Protein AF-A0A7X5TJ02-F1 (afdb_monomer_lite)

Sequence (64 aa):
MYVDKFTGKQYLVQNRNSGRVTQYAPNVQVYHDWSCEDGGKLCTTVFKSRKELNSWLRMMGFKN

Secondary structure (DSSP, 8-state):
-EE-TTT--EEEEEESSSEEEEEE-TT--B-TTS-BTT--EEEEEEESSHHHHHHHHHHTT---

Organism: NCBI:txid471575

Structure (mmCIF, N/CA/C/O backbone):
data_AF-A0A7X5TJ02-F1
#
_entry.id   AF-A0A7X5TJ02-F1
#
loop_
_atom_site.group_PDB
_atom_site.id
_atom_site.type_symbol
_atom_site.label_atom_id
_atom_site.label_alt_id
_atom_site.label_comp_id
_atom_site.label_asym_id
_atom_site.label_entity_id
_atom_site.label_seq_id
_atom_site.pdbx_PDB_ins_code
_atom_site.Cartn_x
_atom_site.Cartn_y
_atom_site.Cartn_z
_atom_site.occupancy
_atom_site.B_iso_or_equiv
_atom_site.auth_seq_id
_atom_site.auth_comp_id
_atom_site.auth_asym_id
_atom_site.auth_atom_id
_atom_site.pdbx_PDB_model_num
ATOM 1 N N . MET A 1 1 ? 3.512 -7.187 3.220 1.00 79.06 1 MET A N 1
ATOM 2 C CA . MET A 1 1 ? 2.633 -6.540 2.222 1.00 79.06 1 MET A CA 1
ATOM 3 C C . MET A 1 1 ? 1.199 -6.900 2.560 1.00 79.06 1 MET A C 1
ATOM 5 O O . MET A 1 1 ? 0.987 -7.960 3.133 1.00 79.06 1 MET A O 1
ATOM 9 N N . TYR A 1 2 ? 0.246 -6.029 2.264 1.00 84.25 2 TYR A N 1
ATOM 10 C CA . TYR A 1 2 ? -1.181 -6.273 2.451 1.00 84.25 2 TYR A CA 1
ATOM 11 C C . TYR A 1 2 ? -1.910 -6.086 1.131 1.00 84.25 2 TYR A C 1
ATOM 13 O O . TYR A 1 2 ? -1.550 -5.190 0.375 1.00 84.25 2 TYR A O 1
ATOM 21 N N . VAL A 1 3 ? -2.937 -6.890 0.883 1.00 84.31 3 VAL A N 1
ATOM 22 C CA . VAL A 1 3 ? -3.798 -6.760 -0.292 1.00 84.31 3 VAL A CA 1
ATOM 23 C C . VAL A 1 3 ? -5.190 -6.375 0.185 1.00 84.31 3 VAL A C 1
ATOM 25 O O . VAL A 1 3 ? -5.794 -7.078 0.996 1.00 84.31 3 VAL A O 1
ATOM 28 N N . 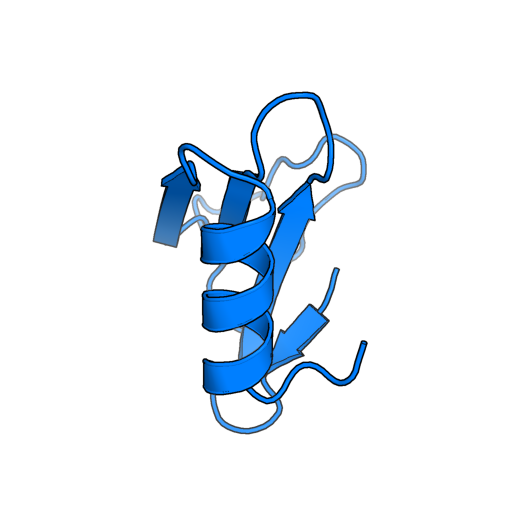ASP A 1 4 ? -5.688 -5.245 -0.301 1.00 83.62 4 ASP A N 1
ATOM 29 C CA . ASP A 1 4 ? -7.072 -4.847 -0.103 1.00 83.62 4 ASP A CA 1
ATOM 30 C C . ASP A 1 4 ? -7.970 -5.779 -0.916 1.00 83.62 4 ASP A C 1
ATOM 32 O O . ASP A 1 4 ? -7.942 -5.809 -2.142 1.00 83.62 4 ASP A O 1
ATOM 36 N N . LYS A 1 5 ? -8.783 -6.544 -0.201 1.00 81.31 5 LYS A N 1
ATOM 37 C CA . LYS A 1 5 ? -9.729 -7.526 -0.736 1.00 81.31 5 LYS A CA 1
ATOM 38 C C . LYS A 1 5 ? -10.879 -6.923 -1.552 1.00 81.31 5 LYS A C 1
ATOM 40 O O . LYS A 1 5 ? -11.490 -7.652 -2.323 1.00 81.31 5 LYS A O 1
ATOM 45 N N . PHE A 1 6 ? -11.181 -5.634 -1.401 1.00 83.69 6 PHE A N 1
ATOM 46 C CA . PHE 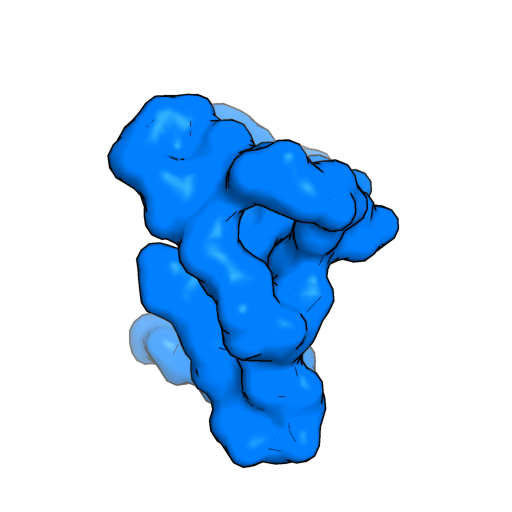A 1 6 ? -12.239 -4.962 -2.162 1.00 83.69 6 PHE A CA 1
ATOM 47 C C . PHE A 1 6 ? -11.723 -4.354 -3.464 1.00 83.69 6 PHE A C 1
ATOM 49 O O . PHE A 1 6 ? -12.418 -4.385 -4.474 1.00 83.69 6 PHE A O 1
ATOM 56 N N . THR A 1 7 ? -10.512 -3.792 -3.449 1.00 85.94 7 THR A N 1
ATOM 57 C CA . THR A 1 7 ? -9.949 -3.081 -4.611 1.00 85.94 7 THR A CA 1
ATOM 58 C C . THR A 1 7 ? -8.835 -3.843 -5.327 1.00 85.94 7 THR A C 1
ATOM 60 O O . THR A 1 7 ? -8.394 -3.421 -6.394 1.00 85.94 7 THR A O 1
ATOM 63 N N . GLY A 1 8 ? -8.328 -4.925 -4.731 1.00 85.94 8 GLY A N 1
ATOM 64 C CA . GLY A 1 8 ? -7.144 -5.664 -5.174 1.00 85.94 8 GLY A CA 1
ATOM 65 C C . GLY A 1 8 ? -5.826 -4.903 -4.987 1.00 85.94 8 GLY A C 1
ATOM 66 O O . GLY A 1 8 ? -4.763 -5.444 -5.285 1.00 85.94 8 GLY A O 1
ATOM 67 N N . LYS A 1 9 ? -5.866 -3.649 -4.516 1.00 88.81 9 LYS A N 1
ATOM 68 C CA . LYS A 1 9 ? -4.679 -2.804 -4.344 1.00 88.81 9 LYS A CA 1
ATOM 69 C C . LYS A 1 9 ? -3.748 -3.391 -3.297 1.00 88.81 9 LYS A C 1
ATOM 71 O O . LYS A 1 9 ? -4.190 -3.911 -2.274 1.00 88.81 9 LYS A O 1
ATOM 76 N N . GLN A 1 10 ? -2.451 -3.240 -3.523 1.00 89.06 10 GLN A N 1
ATOM 77 C CA . GLN A 1 10 ? -1.438 -3.756 -2.610 1.00 89.06 10 GLN A CA 1
ATOM 78 C C . GLN A 1 10 ? -0.776 -2.610 -1.854 1.00 89.06 10 GLN A C 1
ATOM 80 O O . GLN A 1 10 ? -0.467 -1.561 -2.417 1.00 89.06 10 GLN A O 1
ATOM 85 N N . TYR A 1 11 ? -0.556 -2.810 -0.562 1.00 89.25 11 TYR A N 1
ATOM 86 C CA . TYR A 1 11 ? -0.041 -1.812 0.356 1.00 89.25 11 TYR A CA 1
ATOM 87 C C . TYR A 1 11 ? 1.174 -2.331 1.092 1.00 89.25 11 TYR A C 1
ATOM 89 O O . TYR A 1 11 ? 1.204 -3.408 1.701 1.00 89.25 11 TYR A O 1
ATOM 97 N N . LEU A 1 12 ? 2.186 -1.491 1.072 1.00 88.19 12 LEU A N 1
ATOM 98 C CA . LEU A 1 12 ? 3.488 -1.793 1.584 1.00 88.19 12 LEU A CA 1
ATOM 99 C C . LEU A 1 12 ? 3.807 -0.901 2.763 1.00 88.19 12 LEU A C 1
ATOM 101 O O . LEU A 1 12 ? 4.211 0.246 2.591 1.00 88.19 12 LEU A O 1
ATOM 105 N N . VAL A 1 13 ? 3.634 -1.443 3.958 1.00 86.62 13 VAL A N 1
ATOM 106 C CA . VAL A 1 13 ? 3.866 -0.711 5.197 1.00 86.62 13 VAL A CA 1
ATOM 107 C C . VAL A 1 13 ? 5.307 -0.936 5.642 1.00 86.62 13 VAL A C 1
ATOM 109 O O . VAL A 1 13 ? 5.676 -2.032 6.059 1.00 86.62 13 VAL A O 1
ATOM 112 N N . GLN A 1 14 ? 6.128 0.104 5.552 1.00 83.50 14 GLN A N 1
ATOM 113 C CA . GLN A 1 14 ? 7.504 0.119 6.028 1.00 83.50 14 GLN A CA 1
ATOM 114 C C . GLN A 1 14 ? 7.553 0.860 7.363 1.00 83.50 14 GLN A C 1
ATOM 116 O O . GLN A 1 14 ? 7.327 2.066 7.443 1.00 83.50 14 GLN A O 1
ATOM 121 N N . ASN A 1 15 ? 7.841 0.115 8.427 1.00 70.06 15 ASN A N 1
ATOM 122 C CA . ASN A 1 15 ? 7.833 0.616 9.796 1.00 70.06 15 ASN A CA 1
ATOM 123 C C . ASN A 1 15 ? 9.248 0.948 10.311 1.00 70.06 15 ASN A C 1
ATOM 125 O O . ASN A 1 15 ? 9.681 0.413 11.328 1.00 70.06 15 ASN A O 1
ATOM 129 N N . ARG A 1 16 ? 9.999 1.776 9.574 1.00 68.69 16 ARG A N 1
ATOM 130 C CA . ARG A 1 16 ? 11.267 2.347 10.075 1.00 68.69 16 ARG A CA 1
ATOM 131 C C . ARG A 1 16 ? 10.980 3.662 10.829 1.00 68.69 16 ARG A C 1
ATOM 133 O O . ARG A 1 16 ? 9.853 3.882 11.261 1.00 68.69 16 ARG A O 1
ATOM 140 N N . ASN A 1 17 ? 11.979 4.536 10.993 1.00 60.75 17 ASN A N 1
ATOM 141 C CA . ASN A 1 17 ? 11.885 5.802 11.746 1.00 60.75 17 ASN A CA 1
ATOM 142 C C . ASN A 1 17 ? 10.744 6.739 11.300 1.00 60.75 17 ASN A C 1
ATOM 144 O O . ASN A 1 17 ? 10.302 7.581 12.075 1.00 60.75 17 ASN A O 1
ATOM 148 N N . SER A 1 18 ? 10.241 6.577 10.078 1.00 61.62 18 SER A N 1
ATOM 149 C CA . SER A 1 18 ? 9.005 7.181 9.595 1.00 61.62 18 SER A CA 1
ATOM 150 C C . SER A 1 18 ? 8.114 6.080 9.029 1.00 61.62 18 SER A C 1
ATOM 152 O O . SER A 1 18 ? 8.570 5.190 8.306 1.00 61.62 18 SER A O 1
ATOM 154 N N . GLY A 1 19 ? 6.832 6.104 9.392 1.00 83.69 19 GLY A N 1
ATOM 155 C CA . GLY A 1 19 ? 5.861 5.169 8.847 1.00 83.69 19 GLY A CA 1
ATOM 156 C C . GLY A 1 19 ? 5.664 5.482 7.373 1.00 83.69 19 GLY A C 1
ATOM 157 O O . GLY A 1 19 ? 5.013 6.467 7.054 1.00 83.69 19 GLY A O 1
ATOM 158 N N . ARG A 1 20 ? 6.244 4.704 6.463 1.00 88.06 20 ARG A N 1
ATOM 159 C CA . ARG A 1 20 ? 6.054 4.900 5.022 1.00 88.06 20 ARG A CA 1
ATOM 160 C C . ARG A 1 20 ? 5.114 3.831 4.499 1.00 88.06 20 ARG A C 1
ATOM 162 O O . ARG A 1 20 ? 5.312 2.650 4.765 1.00 88.06 20 ARG A O 1
ATOM 169 N N . VAL A 1 21 ? 4.118 4.241 3.726 1.00 89.88 21 VAL A N 1
ATOM 170 C CA . VAL A 1 21 ? 3.226 3.333 3.010 1.00 89.88 21 VAL A CA 1
ATOM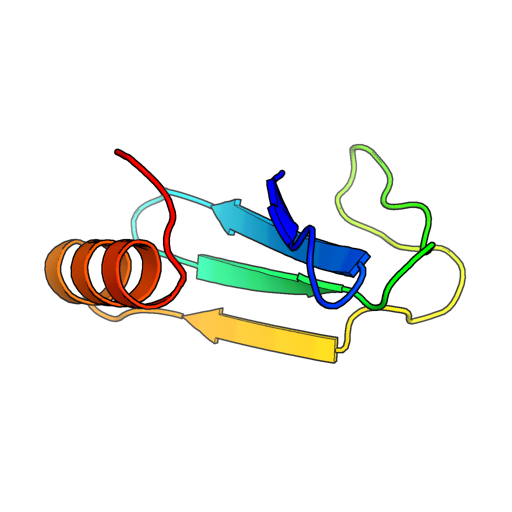 171 C C . VAL 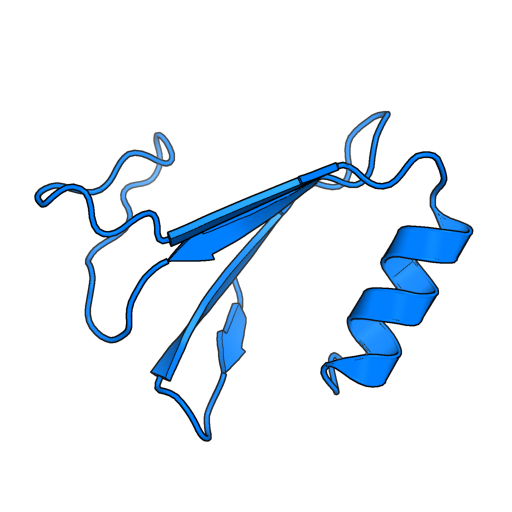A 1 21 ? 3.366 3.574 1.516 1.00 89.88 21 VAL A C 1
ATOM 173 O O . VAL A 1 21 ? 3.217 4.700 1.051 1.00 89.88 21 VAL A O 1
ATOM 176 N N . THR A 1 22 ? 3.670 2.522 0.761 1.00 90.81 22 THR A N 1
ATOM 177 C CA . THR A 1 22 ? 3.646 2.559 -0.710 1.00 90.81 22 THR A CA 1
ATOM 178 C C . THR A 1 22 ? 2.437 1.775 -1.203 1.00 90.81 22 THR A C 1
ATOM 180 O O . THR A 1 22 ? 2.200 0.664 -0.733 1.00 90.81 22 THR A O 1
ATOM 183 N N . GLN A 1 23 ? 1.664 2.355 -2.116 1.00 91.31 23 GLN A N 1
ATOM 184 C CA . GLN A 1 23 ? 0.507 1.714 -2.735 1.00 91.31 23 GLN A CA 1
ATOM 185 C C . GLN A 1 23 ? 0.862 1.270 -4.151 1.00 91.31 23 GLN A C 1
ATOM 187 O O . GLN A 1 23 ? 1.435 2.045 -4.921 1.00 91.31 23 GLN A O 1
ATOM 192 N N . TYR A 1 24 ? 0.443 0.063 -4.503 1.00 91.50 24 TYR A N 1
ATOM 193 C CA . TYR A 1 24 ? 0.572 -0.517 -5.829 1.00 91.50 24 TYR A CA 1
ATOM 194 C C . TYR A 1 24 ? -0.810 -0.847 -6.403 1.00 91.50 24 TYR A C 1
ATOM 196 O O . TYR A 1 24 ? -1.782 -1.058 -5.666 1.00 91.50 24 TYR A O 1
ATOM 204 N N . ALA A 1 25 ? -0.899 -0.849 -7.728 1.00 89.56 25 ALA A N 1
ATOM 205 C CA . ALA A 1 25 ? -2.092 -1.214 -8.468 1.00 89.56 25 ALA A CA 1
ATOM 206 C C . ALA A 1 25 ? -2.456 -2.696 -8.245 1.00 89.56 25 ALA A C 1
ATOM 208 O O . ALA A 1 25 ? -1.594 -3.509 -7.886 1.00 89.56 25 ALA A O 1
ATOM 209 N N . PRO A 1 26 ? -3.741 -3.054 -8.410 1.00 87.00 26 PRO A N 1
ATOM 210 C CA . PRO A 1 26 ? -4.163 -4.446 -8.345 1.00 87.00 26 PRO A CA 1
ATOM 211 C C . PRO A 1 26 ? -3.437 -5.303 -9.384 1.00 87.00 26 PRO A C 1
ATOM 213 O O . PRO A 1 26 ? -3.134 -4.832 -10.476 1.00 87.00 26 PRO A O 1
ATOM 216 N N . ASN A 1 27 ? -3.174 -6.563 -9.030 1.00 85.31 27 ASN A N 1
ATOM 217 C CA . ASN A 1 27 ? -2.549 -7.580 -9.890 1.00 85.31 27 ASN A CA 1
ATOM 218 C C . ASN A 1 27 ? -1.113 -7.285 -10.364 1.00 85.31 27 ASN A C 1
ATOM 220 O O . ASN A 1 27 ? -0.595 -8.002 -11.212 1.00 85.31 27 ASN A O 1
ATOM 224 N N . VAL A 1 28 ? -0.444 -6.275 -9.803 1.00 87.44 28 VAL A N 1
ATOM 225 C CA . VAL A 1 28 ? 0.970 -6.001 -10.097 1.00 87.44 28 VAL A CA 1
ATOM 226 C C . VAL A 1 28 ? 1.875 -6.937 -9.303 1.00 87.44 28 VAL A C 1
ATOM 228 O O . VAL A 1 28 ? 1.708 -7.102 -8.093 1.00 87.44 28 VAL A O 1
ATOM 231 N N . GLN A 1 29 ? 2.882 -7.504 -9.960 1.00 86.12 29 GLN A N 1
ATOM 232 C CA . GLN A 1 29 ? 3.936 -8.239 -9.277 1.00 86.12 29 GLN A CA 1
ATOM 233 C C . GLN A 1 29 ? 4.931 -7.253 -8.649 1.00 86.12 29 GLN A C 1
ATOM 235 O O . GLN A 1 29 ? 5.511 -6.403 -9.325 1.00 86.12 29 GLN A O 1
ATOM 240 N N . VAL A 1 30 ? 5.097 -7.341 -7.328 1.00 84.81 30 VAL A N 1
ATOM 241 C CA . VAL A 1 30 ? 6.069 -6.543 -6.570 1.00 84.81 30 VAL A CA 1
ATOM 242 C C . VAL A 1 30 ? 7.185 -7.473 -6.117 1.00 84.81 30 VAL A C 1
ATOM 244 O O . VAL A 1 30 ? 6.928 -8.468 -5.435 1.00 84.81 30 VAL A O 1
ATOM 247 N N . TYR A 1 31 ? 8.419 -7.158 -6.497 1.00 84.81 31 TYR A N 1
ATOM 248 C CA . TYR A 1 31 ? 9.588 -7.976 -6.191 1.00 84.81 31 TYR A CA 1
ATOM 249 C C . TYR A 1 31 ? 10.129 -7.703 -4.781 1.00 84.81 31 TYR A C 1
ATOM 251 O O . TYR A 1 31 ? 9.748 -6.748 -4.099 1.00 84.81 31 TYR A O 1
ATOM 259 N N . HIS A 1 32 ? 11.058 -8.551 -4.332 1.00 77.19 32 HIS A N 1
ATOM 260 C CA . HIS A 1 32 ? 11.690 -8.436 -3.012 1.00 77.19 32 HIS A CA 1
ATOM 261 C C . HIS A 1 32 ? 12.516 -7.156 -2.825 1.00 77.19 32 HIS A C 1
ATOM 263 O O . HIS A 1 32 ? 12.689 -6.698 -1.695 1.00 77.19 32 HIS A O 1
ATOM 269 N N . ASP A 1 33 ? 13.006 -6.569 -3.915 1.00 82.19 33 ASP A N 1
ATOM 270 C CA . ASP A 1 33 ? 13.704 -5.281 -3.934 1.00 82.19 33 ASP A CA 1
ATOM 271 C C . ASP A 1 33 ? 12.739 -4.078 -3.966 1.00 82.19 33 ASP A C 1
ATOM 273 O O . ASP A 1 33 ? 13.177 -2.930 -4.060 1.00 82.19 33 ASP A O 1
ATOM 277 N N . TRP A 1 34 ? 11.432 -4.329 -3.816 1.00 76.00 34 TRP A N 1
ATOM 278 C CA . TRP A 1 34 ? 10.354 -3.337 -3.779 1.00 76.00 34 TRP A CA 1
ATOM 279 C C . TRP A 1 34 ? 10.112 -2.613 -5.110 1.00 76.00 34 TRP A C 1
ATOM 281 O O . TRP A 1 34 ? 9.321 -1.658 -5.155 1.00 76.00 34 TRP A O 1
ATOM 291 N N . SER A 1 35 ? 10.762 -3.072 -6.182 1.00 79.19 35 SER A N 1
ATOM 292 C CA . SER A 1 35 ? 10.453 -2.675 -7.547 1.00 79.19 35 SER A CA 1
ATOM 293 C C . SER A 1 35 ? 9.189 -3.386 -8.046 1.00 79.19 35 SER A C 1
ATOM 295 O O . SER A 1 35 ? 8.713 -4.369 -7.468 1.00 79.19 35 SER A O 1
ATOM 297 N N . CYS A 1 36 ? 8.605 -2.844 -9.107 1.00 83.38 36 CYS A N 1
ATOM 298 C CA . CYS A 1 36 ? 7.502 -3.453 -9.839 1.00 83.38 36 CYS A CA 1
ATOM 299 C C . CYS A 1 36 ? 7.774 -3.272 -11.334 1.00 83.38 36 CYS A C 1
ATOM 301 O O . CYS A 1 36 ? 8.197 -2.184 -11.732 1.00 83.38 36 CYS A O 1
ATOM 303 N N . GLU A 1 37 ? 7.529 -4.318 -12.123 1.00 68.62 37 GLU A N 1
ATOM 304 C CA . GLU A 1 37 ? 7.934 -4.422 -13.536 1.00 68.62 37 GLU A CA 1
ATOM 305 C C . GLU A 1 37 ? 7.330 -3.298 -14.405 1.00 68.62 37 GLU A C 1
ATOM 307 O O . GLU A 1 37 ? 8.045 -2.661 -15.171 1.00 68.62 37 GLU A O 1
ATOM 312 N N . ASP A 1 38 ? 6.059 -2.943 -14.167 1.00 65.50 38 ASP A N 1
ATOM 313 C CA . ASP A 1 38 ? 5.277 -2.073 -15.066 1.00 65.50 38 ASP A CA 1
ATOM 314 C C . ASP A 1 38 ? 4.862 -0.716 -14.469 1.00 65.50 38 ASP A C 1
ATOM 316 O O . ASP A 1 38 ? 3.776 -0.200 -14.734 1.00 65.50 38 ASP A O 1
ATOM 320 N N . GLY A 1 39 ? 5.670 -0.116 -13.587 1.00 68.06 39 GLY A N 1
ATOM 321 C CA . GLY A 1 39 ? 5.323 1.204 -13.028 1.00 68.06 39 GLY A CA 1
ATOM 322 C C . GLY A 1 39 ? 4.023 1.206 -12.207 1.00 68.06 39 GLY A C 1
ATOM 323 O O . GLY A 1 39 ? 3.443 2.257 -11.943 1.00 68.06 39 GLY A O 1
ATOM 324 N N . GLY A 1 40 ? 3.588 0.034 -11.738 1.00 81.88 40 GLY A N 1
ATOM 325 C CA . GLY A 1 40 ? 2.360 -0.178 -10.972 1.00 81.88 40 GLY A CA 1
ATOM 326 C C . GLY A 1 40 ? 2.316 0.492 -9.597 1.00 81.88 40 GLY A C 1
ATOM 327 O O . GLY A 1 40 ? 1.378 0.277 -8.832 1.00 81.88 40 GLY A O 1
ATOM 328 N N . LYS A 1 41 ? 3.317 1.301 -9.250 1.00 86.88 41 LYS A N 1
ATOM 329 C CA . LYS A 1 41 ? 3.335 2.123 -8.046 1.00 86.88 41 LYS A CA 1
ATOM 330 C C . LYS A 1 41 ? 2.395 3.313 -8.231 1.00 86.88 41 LYS A C 1
ATOM 332 O O . LYS A 1 41 ? 2.663 4.218 -9.011 1.00 86.88 41 LYS A O 1
ATOM 337 N N . LEU A 1 42 ? 1.331 3.351 -7.438 1.00 87.81 42 LEU A N 1
ATOM 338 C CA . LEU A 1 42 ? 0.327 4.411 -7.501 1.00 87.81 42 LEU A CA 1
ATOM 339 C C . LEU A 1 42 ? 0.710 5.619 -6.649 1.00 87.81 42 LEU A C 1
ATOM 341 O O . LEU A 1 42 ? 0.598 6.757 -7.091 1.00 87.81 42 LEU A O 1
ATOM 345 N N . CYS A 1 43 ? 1.139 5.390 -5.407 1.00 88.25 43 CYS A N 1
ATOM 346 C CA . CYS A 1 43 ? 1.492 6.488 -4.514 1.00 88.25 43 CYS A CA 1
ATOM 347 C C . CYS A 1 43 ? 2.451 6.063 -3.401 1.00 88.25 43 CYS A C 1
ATOM 349 O O . CYS A 1 43 ? 2.706 4.881 -3.150 1.00 88.25 43 CYS A O 1
ATOM 351 N N . THR A 1 44 ? 3.015 7.054 -2.717 1.00 89.25 44 THR A N 1
ATOM 352 C CA . THR A 1 44 ? 3.750 6.857 -1.469 1.00 89.25 44 THR A CA 1
ATOM 353 C C . THR A 1 44 ? 3.338 7.926 -0.479 1.00 89.25 44 THR A C 1
ATOM 355 O O . THR A 1 44 ? 3.403 9.113 -0.783 1.00 89.25 44 THR A O 1
ATOM 358 N N . THR A 1 45 ? 2.961 7.498 0.717 1.00 89.81 45 THR A N 1
ATOM 359 C CA . THR A 1 45 ? 2.624 8.373 1.835 1.00 89.81 45 THR A CA 1
ATOM 360 C C . THR A 1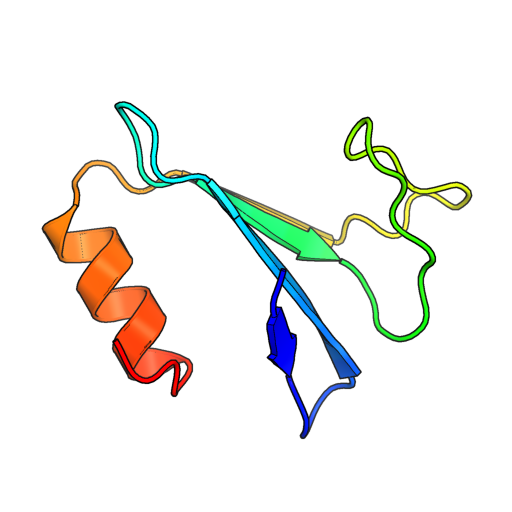 45 ? 3.639 8.156 2.947 1.00 89.81 45 THR A C 1
ATOM 362 O O . THR A 1 45 ? 3.913 7.020 3.336 1.00 89.81 45 THR A O 1
ATOM 365 N N . VAL A 1 46 ? 4.214 9.243 3.456 1.00 89.81 46 VAL A N 1
ATOM 366 C CA . VAL A 1 46 ? 5.114 9.222 4.613 1.00 89.81 46 VAL A CA 1
ATOM 367 C C . VAL A 1 46 ? 4.391 9.882 5.779 1.00 89.81 46 VAL A C 1
ATOM 369 O O . VAL A 1 46 ? 4.014 11.049 5.701 1.00 89.81 46 VAL A O 1
ATOM 372 N N . PHE A 1 47 ? 4.182 9.128 6.851 1.00 87.44 47 PHE A N 1
ATOM 373 C CA . PHE A 1 47 ? 3.575 9.603 8.089 1.00 87.44 47 PHE A CA 1
ATOM 374 C C . PHE A 1 47 ? 4.646 10.238 8.979 1.00 87.44 47 PHE A C 1
ATOM 376 O O . PHE A 1 47 ? 5.741 9.685 9.132 1.00 87.44 47 PHE A O 1
ATOM 383 N N . LYS A 1 48 ? 4.329 11.390 9.585 1.00 85.06 48 LYS A N 1
ATOM 384 C CA . LYS A 1 48 ? 5.259 12.133 10.452 1.00 85.06 48 LYS A CA 1
ATOM 385 C C . LYS A 1 48 ? 5.429 11.452 11.806 1.00 85.06 48 LYS A C 1
ATOM 387 O O . LYS A 1 48 ? 6.447 11.638 12.461 1.00 85.06 48 LYS A O 1
ATOM 392 N N . SER A 1 49 ? 4.447 10.651 12.225 1.00 86.38 49 SER A N 1
ATOM 393 C CA . SER A 1 49 ? 4.503 9.894 13.475 1.00 86.38 49 SER A CA 1
ATOM 394 C C . SER A 1 49 ? 3.929 8.480 13.358 1.00 86.38 49 SER A C 1
ATOM 396 O O . SER A 1 49 ? 3.080 8.178 12.515 1.00 86.38 49 SER A O 1
ATOM 398 N N . ARG A 1 50 ? 4.336 7.607 14.290 1.00 83.44 50 ARG A N 1
ATOM 399 C CA . ARG A 1 50 ? 3.770 6.257 14.454 1.00 83.44 50 ARG A CA 1
ATOM 400 C C . ARG A 1 50 ? 2.263 6.294 14.746 1.00 83.44 50 ARG A C 1
ATOM 402 O O . ARG A 1 50 ? 1.537 5.405 14.309 1.00 83.44 50 ARG A O 1
ATOM 409 N N . LYS A 1 51 ? 1.788 7.326 15.458 1.00 87.62 51 LYS A N 1
ATOM 410 C CA . LYS A 1 51 ? 0.364 7.525 15.778 1.00 87.62 51 LYS A CA 1
ATOM 411 C C . LYS A 1 51 ? -0.466 7.746 14.513 1.00 87.62 51 LYS A C 1
ATOM 413 O O . LYS A 1 51 ? -1.505 7.110 14.362 1.00 87.62 51 LYS A O 1
ATOM 418 N N . GLU A 1 52 ? 0.001 8.602 13.607 1.00 87.62 52 GLU A N 1
ATOM 419 C CA . GLU A 1 52 ? -0.679 8.858 12.330 1.00 87.62 52 GLU A CA 1
ATOM 420 C C . GLU A 1 52 ? -0.720 7.605 11.456 1.00 87.62 52 GLU A C 1
ATOM 422 O O . GLU A 1 52 ? -1.787 7.263 10.947 1.00 87.62 52 GLU A O 1
ATOM 427 N N . LEU A 1 53 ? 0.398 6.870 11.362 1.00 87.69 53 LEU A N 1
ATOM 428 C CA . LEU A 1 53 ? 0.431 5.592 10.650 1.00 87.69 53 LEU A CA 1
ATOM 429 C C . LEU A 1 53 ? -0.598 4.609 11.229 1.00 87.69 53 LEU A C 1
ATOM 431 O O . LEU A 1 53 ? -1.392 4.046 10.484 1.00 87.69 53 LEU A O 1
ATOM 435 N N . ASN A 1 54 ? -0.617 4.414 12.549 1.00 86.81 54 ASN A N 1
ATOM 436 C CA . ASN A 1 54 ? -1.557 3.490 13.190 1.00 86.81 54 ASN A CA 1
ATOM 437 C C . ASN A 1 54 ? -3.021 3.912 12.987 1.00 86.81 54 ASN A C 1
ATOM 439 O O . ASN A 1 54 ? -3.883 3.053 12.816 1.00 86.81 54 ASN A O 1
ATOM 443 N N . SER A 1 55 ? -3.308 5.218 12.993 1.00 89.62 55 SER A N 1
ATOM 444 C CA . SER A 1 55 ? -4.643 5.739 12.682 1.00 89.62 55 SER A CA 1
ATOM 445 C C . SER A 1 55 ? -5.044 5.404 11.244 1.00 89.62 55 SER A C 1
ATOM 447 O O . SER A 1 55 ? -6.125 4.870 11.008 1.00 89.62 55 SER A O 1
ATOM 449 N N . TRP A 1 56 ? -4.141 5.634 10.288 1.00 88.44 56 TRP A N 1
ATOM 450 C CA . TRP A 1 56 ? -4.365 5.305 8.882 1.00 88.44 56 TRP A CA 1
ATOM 451 C C . TRP A 1 56 ? -4.573 3.805 8.656 1.00 88.44 56 TRP A C 1
ATOM 453 O O . TRP A 1 56 ? -5.526 3.417 7.986 1.00 88.44 56 TRP A O 1
ATOM 463 N N . LEU A 1 57 ? -3.749 2.955 9.277 1.00 85.56 57 LEU A N 1
ATOM 464 C CA . LEU A 1 57 ? -3.896 1.499 9.210 1.00 85.56 57 LEU A CA 1
ATOM 465 C C . LEU A 1 57 ? -5.280 1.056 9.706 1.00 85.56 57 LEU A C 1
ATOM 467 O O . LEU A 1 57 ? -5.946 0.267 9.040 1.00 85.56 57 LEU A O 1
ATOM 471 N N . ARG A 1 58 ? -5.760 1.622 10.821 1.00 88.12 58 ARG A N 1
ATOM 472 C CA . ARG A 1 58 ? -7.105 1.338 11.348 1.00 88.12 58 ARG A CA 1
ATOM 473 C C . ARG A 1 58 ? -8.216 1.786 10.400 1.00 88.12 58 ARG A C 1
ATOM 475 O O . ARG A 1 58 ? -9.144 1.015 10.182 1.00 88.12 58 ARG A O 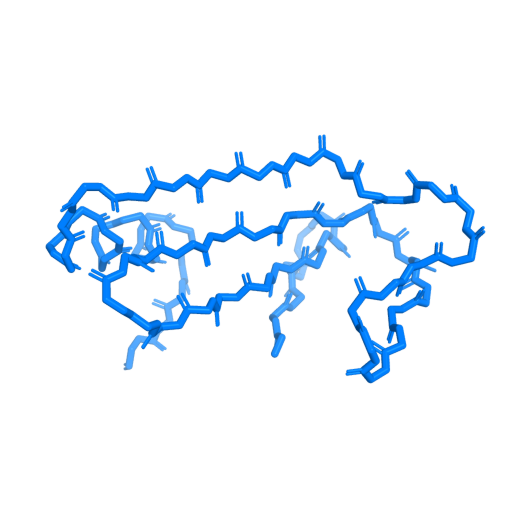1
ATOM 482 N N . MET A 1 59 ? -8.120 2.990 9.826 1.00 86.56 59 MET A N 1
ATOM 483 C CA . MET A 1 59 ? -9.105 3.490 8.850 1.00 86.56 59 MET A CA 1
ATOM 484 C C . MET A 1 59 ? -9.186 2.598 7.611 1.00 86.56 59 MET A C 1
ATOM 486 O O . MET A 1 59 ? -10.268 2.359 7.088 1.00 86.56 59 MET A O 1
ATOM 490 N N . MET A 1 60 ? -8.049 2.060 7.180 1.00 81.00 60 MET A N 1
ATOM 491 C CA . MET A 1 60 ? -7.977 1.126 6.062 1.00 81.00 60 MET A CA 1
ATOM 492 C C . MET A 1 60 ? -8.389 -0.312 6.439 1.00 81.00 60 MET A C 1
ATOM 494 O O . MET A 1 60 ? -8.320 -1.212 5.608 1.00 81.00 60 MET A O 1
ATOM 498 N N . GLY A 1 61 ? -8.804 -0.557 7.687 1.00 80.19 61 GLY A N 1
ATOM 499 C CA . GLY A 1 61 ? -9.272 -1.866 8.145 1.00 80.19 61 GLY A CA 1
ATOM 500 C C . GLY A 1 61 ? -8.160 -2.884 8.409 1.00 80.19 61 GLY A C 1
ATOM 501 O O . GLY A 1 61 ? -8.441 -4.079 8.540 1.00 80.19 61 GLY A O 1
ATOM 502 N N . PHE A 1 62 ? -6.904 -2.442 8.514 1.00 77.50 62 PHE A N 1
ATOM 503 C CA . PHE A 1 62 ? -5.816 -3.300 8.965 1.00 77.50 62 PHE A CA 1
ATOM 504 C C . PHE A 1 62 ? -6.003 -3.578 10.457 1.00 77.50 62 PHE A C 1
ATOM 506 O O . PHE A 1 62 ? -6.039 -2.659 11.280 1.00 77.50 62 PHE A O 1
ATOM 513 N N . LYS A 1 63 ? -6.122 -4.857 10.815 1.00 63.28 63 LYS A N 1
ATOM 514 C CA . LYS A 1 63 ? -6.074 -5.284 12.213 1.00 63.28 63 LYS A CA 1
ATOM 515 C C . LYS A 1 63 ? -4.603 -5.322 12.634 1.00 63.28 63 LYS A C 1
ATOM 517 O O . LYS A 1 63 ? -3.830 -6.068 12.039 1.00 63.28 63 LYS A O 1
ATOM 522 N N . ASN A 1 64 ? -4.238 -4.450 13.578 1.00 54.03 64 ASN A N 1
ATOM 523 C CA . ASN A 1 64 ? -2.976 -4.546 14.320 1.00 54.03 64 ASN A CA 1
ATOM 524 C C . ASN A 1 64 ? -2.951 -5.822 15.158 1.00 54.03 64 ASN A C 1
ATOM 526 O O . ASN A 1 64 ? -4.035 -6.182 15.672 1.00 54.03 64 ASN A O 1
#

Radius of gyration: 11.73 Å; chains: 1; bounding box: 26×21×31 Å

Foldseek 3Di:
DDADPVQQKDWDFDPDPWTKIWIFHHPWDQDPVRDTDPPRTDDMDTHPDPVVNVVVCVVSVNDD

pLDDT: mean 82.74, std 8.31, range [54.03, 91.5]